Protein AF-A0A2D5ATK2-F1 (afdb_monomer_lite)

Foldseek 3Di:
DVQLVVQLVVLLVLLVVLVVLLPACCVVVVHDRDPSNVVSVVVNCVLCVQLVVQCVVCVVPDPDPVVSVVSSSVSSSVRSVVCCVVDDDPPPPDDDD

Sequence (97 aa):
MRRWLLFTSVHFVVLMVLLLISFDLSAVDGLEPSLASRVARPFASVLGQPGFLLWNKVASASNSDAVEWVVVIANSFLWGAVLRRLIPGRARASAHR

Radius of gyration: 17.59 Å; chains: 1; bounding box: 54×35×43 Å

Structure (mmCIF, N/CA/C/O backbone):
data_AF-A0A2D5ATK2-F1
#
_entry.id   AF-A0A2D5ATK2-F1
#
loop_
_atom_site.group_PDB
_atom_site.id
_atom_site.type_symbol
_atom_site.label_atom_id
_atom_site.label_alt_id
_atom_site.label_comp_id
_atom_site.label_asym_id
_atom_site.label_entity_id
_atom_site.label_seq_id
_atom_site.pdbx_PDB_ins_code
_atom_site.Cartn_x
_atom_site.Cartn_y
_atom_site.Cartn_z
_atom_site.occupancy
_atom_site.B_iso_or_equiv
_atom_site.auth_seq_id
_atom_site.auth_comp_id
_atom_site.auth_asym_id
_atom_site.auth_atom_id
_atom_site.pdbx_PDB_model_num
ATOM 1 N N . MET A 1 1 ? -11.643 -1.526 19.055 1.00 71.12 1 MET A N 1
ATOM 2 C CA . MET A 1 1 ? -10.187 -1.398 18.819 1.00 71.12 1 MET A CA 1
ATOM 3 C C . MET A 1 1 ? -9.611 -2.557 17.996 1.00 71.12 1 MET A C 1
ATOM 5 O O . MET A 1 1 ? -9.141 -2.299 16.900 1.00 71.12 1 MET A O 1
ATOM 9 N N . ARG A 1 2 ? -9.706 -3.824 18.447 1.00 85.38 2 ARG A N 1
ATOM 10 C CA . ARG A 1 2 ? -9.051 -4.991 17.801 1.00 85.38 2 ARG A CA 1
ATOM 11 C C . ARG A 1 2 ? -9.252 -5.130 16.280 1.00 85.38 2 ARG A C 1
ATOM 13 O O . ARG A 1 2 ? -8.287 -5.362 15.570 1.00 85.38 2 ARG A O 1
ATOM 20 N N . ARG A 1 3 ? -10.476 -4.951 15.764 1.00 85.56 3 ARG A N 1
ATOM 21 C CA . ARG A 1 3 ? -10.771 -5.105 14.319 1.00 85.56 3 ARG A CA 1
ATOM 22 C C . ARG A 1 3 ? -10.125 -4.028 13.442 1.00 85.56 3 ARG A C 1
ATOM 24 O O . ARG A 1 3 ? -9.782 -4.312 12.308 1.00 85.56 3 ARG A O 1
ATOM 31 N N . TRP A 1 4 ? -9.944 -2.817 13.971 1.00 89.94 4 TRP A N 1
ATOM 32 C CA . TRP A 1 4 ? -9.265 -1.739 13.248 1.00 89.94 4 TRP A CA 1
ATOM 33 C C . TRP A 1 4 ? -7.792 -2.075 13.036 1.00 89.94 4 TRP A C 1
ATOM 35 O O . TRP A 1 4 ? -7.333 -2.051 11.905 1.00 89.94 4 TRP A O 1
ATOM 45 N N . LEU A 1 5 ? -7.103 -2.483 14.109 1.00 91.56 5 LEU A N 1
ATOM 46 C CA . LEU A 1 5 ? -5.708 -2.920 14.042 1.00 91.56 5 LEU A CA 1
ATOM 47 C C . LEU A 1 5 ? -5.541 -4.116 13.102 1.00 91.56 5 LEU A C 1
ATOM 49 O O . LEU A 1 5 ? -4.632 -4.106 12.286 1.00 91.56 5 LEU A O 1
ATOM 53 N N . LEU A 1 6 ? -6.458 -5.090 13.148 1.00 93.25 6 LEU A N 1
ATOM 54 C CA . LEU A 1 6 ? -6.454 -6.214 12.209 1.00 93.25 6 LEU A CA 1
ATOM 55 C C . LEU A 1 6 ? -6.525 -5.736 10.751 1.00 93.25 6 LEU A C 1
ATOM 57 O O . LEU A 1 6 ? -5.700 -6.143 9.943 1.00 93.25 6 LEU A O 1
ATOM 61 N N . PHE A 1 7 ? -7.485 -4.870 10.410 1.00 93.50 7 PHE A N 1
ATOM 62 C CA . PHE A 1 7 ? -7.620 -4.360 9.043 1.00 93.50 7 PHE A CA 1
ATOM 63 C C . PHE A 1 7 ? -6.419 -3.516 8.613 1.00 93.50 7 PHE A C 1
ATOM 65 O O . PHE A 1 7 ? -5.975 -3.655 7.479 1.00 93.50 7 PHE A O 1
ATOM 72 N N . THR A 1 8 ? -5.858 -2.705 9.514 1.00 94.06 8 THR A N 1
ATOM 73 C CA . THR A 1 8 ? -4.612 -1.966 9.274 1.00 94.06 8 THR A CA 1
ATOM 74 C C . THR A 1 8 ? -3.458 -2.917 8.954 1.00 94.06 8 THR A C 1
ATOM 76 O O . THR A 1 8 ? -2.776 -2.728 7.952 1.00 94.06 8 THR A O 1
ATOM 79 N N . SER A 1 9 ? -3.250 -3.958 9.767 1.00 94.38 9 SER A N 1
ATOM 80 C CA . SER A 1 9 ? -2.166 -4.926 9.570 1.00 94.38 9 SER A CA 1
ATOM 81 C C . SER A 1 9 ? -2.343 -5.741 8.291 1.00 94.38 9 SER A C 1
ATOM 83 O O . SER A 1 9 ? -1.388 -5.908 7.540 1.00 94.38 9 SER A O 1
ATOM 85 N N . VAL A 1 10 ? -3.563 -6.213 8.011 1.00 95.81 10 VAL A N 1
ATOM 86 C CA . VAL A 1 10 ? -3.869 -6.949 6.775 1.00 95.81 10 VAL A CA 1
ATOM 87 C C . VAL A 1 10 ? -3.619 -6.066 5.560 1.00 95.81 10 VAL A C 1
ATOM 89 O O . VAL A 1 10 ? -2.941 -6.494 4.632 1.00 95.81 10 VAL A O 1
ATOM 92 N N . HIS A 1 11 ? -4.112 -4.827 5.579 1.00 96.81 11 HIS A N 1
ATOM 93 C CA . HIS A 1 11 ? -3.868 -3.882 4.498 1.00 96.81 11 HIS A CA 1
ATOM 94 C C . HIS A 1 11 ? -2.369 -3.642 4.283 1.00 96.81 11 HIS A C 1
ATOM 96 O O . HIS A 1 11 ? -1.907 -3.711 3.150 1.00 96.81 11 HIS A O 1
ATOM 102 N N . PHE A 1 12 ? -1.610 -3.391 5.356 1.00 95.81 12 PHE A N 1
ATOM 103 C CA . PHE A 1 12 ? -0.167 -3.165 5.274 1.00 95.81 12 PHE A CA 1
ATOM 104 C C . PHE A 1 12 ? 0.550 -4.339 4.595 1.00 95.81 12 PHE A C 1
ATOM 106 O O . PHE A 1 12 ? 1.286 -4.132 3.635 1.00 95.81 12 PHE A O 1
ATOM 113 N N . VAL A 1 13 ? 0.285 -5.574 5.037 1.00 97.00 13 VAL A N 1
ATOM 114 C CA . VAL A 1 13 ? 0.898 -6.779 4.455 1.00 97.00 13 VAL A CA 1
ATOM 115 C C . VAL A 1 13 ? 0.516 -6.939 2.984 1.00 97.00 13 VAL A C 1
ATOM 117 O O . VAL A 1 13 ? 1.389 -7.165 2.150 1.00 97.00 13 VAL A O 1
ATOM 120 N N . VAL A 1 14 ? -0.768 -6.783 2.649 1.00 96.56 14 VAL A N 1
ATOM 121 C CA . VAL A 1 14 ? -1.250 -6.892 1.264 1.00 96.56 14 VAL A CA 1
ATOM 122 C C . VAL A 1 14 ? -0.599 -5.835 0.373 1.00 96.56 14 VAL A C 1
ATOM 124 O O . VAL A 1 14 ? -0.128 -6.169 -0.710 1.00 96.56 14 VAL A O 1
ATOM 127 N N . LEU A 1 15 ? -0.512 -4.585 0.833 1.00 95.31 15 LEU A N 1
ATOM 128 C CA . LEU A 1 15 ? 0.142 -3.512 0.091 1.00 95.31 15 LEU A CA 1
ATOM 129 C C . LEU A 1 15 ? 1.627 -3.817 -0.141 1.00 95.31 15 LEU A C 1
ATOM 131 O O . LEU A 1 15 ? 2.090 -3.674 -1.266 1.00 95.31 15 LEU A O 1
ATOM 135 N N . MET A 1 16 ? 2.362 -4.275 0.878 1.00 94.94 16 MET A N 1
ATOM 136 C CA . MET A 1 16 ? 3.784 -4.619 0.730 1.00 94.94 16 MET A CA 1
ATOM 137 C C . MET A 1 16 ? 3.995 -5.755 -0.270 1.00 94.94 16 MET A C 1
ATOM 139 O O . MET A 1 16 ? 4.832 -5.639 -1.160 1.00 94.94 16 MET A O 1
ATOM 143 N N . VAL A 1 17 ? 3.203 -6.827 -0.178 1.00 95.38 17 VAL A N 1
ATOM 144 C CA . VAL A 1 17 ? 3.276 -7.950 -1.125 1.00 95.38 17 VAL A CA 1
ATOM 145 C C . VAL A 1 17 ? 2.980 -7.480 -2.549 1.00 95.38 17 VAL A C 1
ATOM 147 O O . VAL A 1 17 ? 3.710 -7.827 -3.474 1.00 95.38 17 VAL A O 1
ATOM 150 N N . LEU A 1 18 ? 1.947 -6.656 -2.735 1.00 95.19 18 LEU A N 1
ATOM 151 C CA . LEU A 1 18 ? 1.605 -6.121 -4.050 1.00 95.19 18 LEU A CA 1
ATOM 152 C C . LEU A 1 18 ? 2.690 -5.198 -4.602 1.00 95.19 18 LEU A C 1
ATOM 154 O O . LEU A 1 18 ? 2.966 -5.270 -5.796 1.00 95.19 18 LEU A O 1
ATOM 158 N N . LEU A 1 19 ? 3.318 -4.363 -3.771 1.00 91.81 19 LEU A N 1
ATOM 159 C CA . LEU A 1 19 ? 4.441 -3.525 -4.193 1.00 91.81 19 LEU A CA 1
ATOM 160 C C . LEU A 1 19 ? 5.625 -4.389 -4.632 1.00 91.81 19 LEU A C 1
ATOM 162 O O . LEU A 1 19 ? 6.120 -4.198 -5.738 1.00 91.81 19 LEU A O 1
ATOM 166 N N . LEU A 1 20 ? 6.011 -5.389 -3.835 1.00 92.38 20 LEU A N 1
ATOM 167 C CA . LEU A 1 20 ? 7.103 -6.309 -4.170 1.00 92.38 20 LEU A CA 1
ATOM 168 C C . LEU A 1 20 ? 6.850 -7.065 -5.481 1.00 92.38 20 LEU A C 1
ATOM 170 O O . LEU A 1 20 ? 7.739 -7.137 -6.318 1.00 92.38 20 LEU A O 1
ATOM 174 N N . ILE A 1 21 ? 5.636 -7.579 -5.695 1.00 92.12 21 ILE A N 1
ATOM 175 C CA . ILE A 1 21 ? 5.269 -8.262 -6.950 1.00 92.12 21 ILE A CA 1
ATOM 176 C C . ILE A 1 21 ? 5.197 -7.273 -8.126 1.00 92.12 21 ILE A C 1
ATOM 178 O O . ILE A 1 21 ? 5.482 -7.626 -9.270 1.00 92.12 21 ILE A O 1
ATOM 182 N N . SER A 1 22 ? 4.808 -6.022 -7.867 1.00 89.12 22 SER A N 1
ATOM 183 C CA . SER A 1 22 ? 4.760 -4.980 -8.899 1.00 89.12 22 SER A CA 1
ATOM 184 C C . SER A 1 22 ? 6.158 -4.589 -9.388 1.00 89.12 22 SER A C 1
ATOM 186 O O . SER A 1 22 ? 6.293 -4.225 -10.562 1.00 89.12 22 SER A O 1
ATOM 188 N N . PHE A 1 23 ? 7.181 -4.708 -8.531 1.00 86.31 23 PHE A N 1
ATOM 189 C CA . PHE A 1 23 ? 8.596 -4.581 -8.887 1.00 86.31 23 PHE A CA 1
ATOM 190 C C . PHE A 1 23 ? 9.077 -5.815 -9.656 1.00 86.31 23 PHE A C 1
ATOM 192 O O . PHE A 1 23 ? 9.745 -6.703 -9.136 1.00 86.31 23 PHE A O 1
ATOM 199 N N . ASP A 1 24 ? 8.723 -5.850 -10.935 1.00 84.69 24 ASP A N 1
ATOM 200 C CA . ASP A 1 24 ? 9.173 -6.876 -11.864 1.00 84.69 24 ASP A CA 1
ATOM 201 C C . ASP A 1 24 ? 10.405 -6.392 -12.628 1.00 84.69 24 ASP A C 1
ATOM 203 O O . ASP A 1 24 ? 10.312 -5.504 -13.482 1.00 84.69 24 ASP A O 1
ATOM 207 N N . LEU A 1 25 ? 11.558 -6.982 -12.307 1.00 83.81 25 LEU A N 1
ATOM 208 C CA . LEU A 1 25 ? 12.832 -6.669 -12.954 1.00 83.81 25 LEU A CA 1
ATOM 209 C C . LEU A 1 25 ? 12.877 -7.123 -14.417 1.00 83.81 25 LEU A C 1
ATOM 211 O O . LEU A 1 25 ? 13.680 -6.591 -15.173 1.00 83.81 25 LEU A O 1
ATOM 215 N N . SER A 1 26 ? 11.966 -7.998 -14.857 1.00 81.25 26 SER A N 1
ATOM 216 C CA . SER A 1 26 ? 11.876 -8.411 -16.265 1.00 81.25 26 SER A CA 1
ATOM 217 C C . SER A 1 26 ? 11.683 -7.207 -17.197 1.00 81.25 26 SER A C 1
ATOM 219 O O . SER A 1 26 ? 12.183 -7.197 -18.317 1.00 81.25 26 SER A O 1
ATOM 221 N N . ALA A 1 27 ? 11.020 -6.148 -16.714 1.00 71.69 27 ALA A N 1
ATOM 222 C CA . ALA A 1 27 ? 10.848 -4.907 -17.466 1.00 71.69 27 ALA A CA 1
ATOM 223 C C . ALA A 1 27 ? 12.164 -4.132 -17.681 1.00 71.69 27 ALA A C 1
ATOM 225 O O . ALA A 1 27 ? 12.268 -3.375 -18.644 1.00 71.69 27 ALA A O 1
ATOM 226 N N . VAL A 1 28 ? 13.157 -4.305 -16.801 1.00 80.00 28 VAL A N 1
ATOM 227 C CA . VAL A 1 28 ? 14.495 -3.699 -16.932 1.00 80.00 28 VAL A CA 1
ATOM 228 C C . VAL A 1 28 ? 15.278 -4.378 -18.054 1.00 80.00 28 VAL A C 1
ATOM 230 O O . VAL A 1 28 ? 15.952 -3.703 -18.826 1.00 80.00 28 VAL A O 1
ATOM 233 N N . ASP A 1 29 ? 15.099 -5.689 -18.204 1.00 84.94 29 ASP A N 1
ATOM 234 C CA . ASP A 1 29 ? 15.731 -6.494 -19.254 1.00 84.94 29 ASP A CA 1
ATOM 235 C C . ASP A 1 29 ? 14.997 -6.406 -20.608 1.00 84.94 29 ASP A C 1
ATOM 237 O O . ASP A 1 29 ? 15.302 -7.145 -21.544 1.00 84.94 29 ASP A O 1
ATOM 241 N N . GLY A 1 30 ? 14.005 -5.514 -20.731 1.00 81.06 30 GLY A N 1
ATOM 242 C CA . GLY A 1 30 ? 13.196 -5.351 -21.943 1.00 81.06 30 GLY A CA 1
ATOM 243 C C . GLY A 1 30 ? 12.232 -6.511 -22.215 1.00 81.06 30 GLY A C 1
ATOM 244 O O . GLY A 1 30 ? 11.662 -6.592 -23.304 1.00 81.06 30 GLY A O 1
ATOM 245 N N . LEU A 1 31 ? 12.036 -7.404 -21.243 1.00 86.75 31 LEU A N 1
ATOM 246 C CA . LEU A 1 31 ? 11.079 -8.499 -21.324 1.00 86.75 31 LEU A CA 1
ATOM 247 C C . LEU A 1 31 ? 9.680 -8.020 -20.931 1.00 86.75 31 LEU A C 1
ATOM 249 O O . LEU A 1 31 ? 9.488 -7.055 -20.185 1.00 86.75 31 LEU A O 1
ATOM 253 N N . GLU A 1 32 ? 8.669 -8.727 -21.432 1.00 86.88 32 GLU A N 1
ATOM 254 C CA . GLU A 1 32 ? 7.294 -8.468 -21.031 1.00 86.88 32 GLU A CA 1
ATOM 255 C C . GLU A 1 32 ? 7.106 -8.705 -19.519 1.00 86.88 32 GLU A C 1
ATOM 257 O O . GLU A 1 32 ? 7.521 -9.747 -19.009 1.00 86.88 32 GLU A O 1
ATOM 262 N N . PRO A 1 33 ? 6.422 -7.796 -18.792 1.00 85.75 33 PRO A N 1
ATOM 263 C CA . PRO A 1 33 ? 6.131 -8.001 -17.379 1.00 85.75 33 PRO A CA 1
ATOM 264 C C . PRO A 1 33 ? 5.290 -9.258 -17.170 1.00 85.75 33 PRO A C 1
ATOM 266 O O . PRO A 1 33 ? 4.326 -9.495 -17.912 1.00 85.75 33 PRO A O 1
ATOM 269 N N . SER A 1 34 ? 5.601 -10.004 -16.116 1.00 90.12 34 SER A N 1
ATOM 270 C CA . SER A 1 34 ? 4.848 -11.179 -15.690 1.00 90.12 34 SER A CA 1
ATOM 271 C C . SER A 1 34 ? 3.370 -10.853 -15.452 1.00 90.12 34 SER A C 1
ATOM 273 O O . SER A 1 34 ? 3.001 -9.744 -15.045 1.00 90.12 34 SER A O 1
ATOM 275 N N . LEU A 1 35 ? 2.495 -11.846 -15.650 1.00 90.81 35 LEU A N 1
ATOM 276 C CA . LEU A 1 35 ? 1.061 -11.707 -15.359 1.00 90.81 35 LEU A CA 1
ATOM 277 C C . LEU A 1 35 ? 0.812 -11.252 -13.914 1.00 90.81 35 LEU A C 1
ATOM 279 O O . LEU A 1 35 ? -0.058 -10.416 -13.676 1.00 90.81 35 LEU A O 1
ATOM 283 N N . ALA A 1 36 ? 1.608 -11.749 -12.963 1.00 90.38 36 ALA A N 1
ATOM 284 C CA . ALA A 1 36 ? 1.520 -11.362 -11.560 1.00 90.38 36 ALA A CA 1
ATOM 285 C C . ALA A 1 36 ? 1.780 -9.860 -11.363 1.00 90.38 36 ALA A C 1
ATOM 287 O O . ALA A 1 36 ? 0.980 -9.190 -10.713 1.00 90.38 36 ALA A O 1
ATOM 288 N N . SER A 1 37 ? 2.831 -9.309 -11.980 1.00 91.56 37 SER A N 1
ATOM 289 C CA . SER A 1 37 ? 3.124 -7.871 -11.923 1.00 91.56 37 SER A CA 1
ATOM 290 C C . SER A 1 37 ? 2.032 -7.032 -12.585 1.00 91.56 37 SER A C 1
ATOM 292 O O . SER A 1 37 ? 1.565 -6.047 -12.008 1.00 91.56 37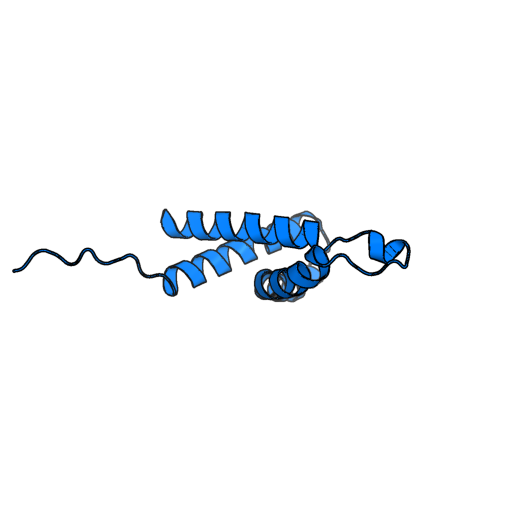 SER A O 1
ATOM 294 N N . ARG A 1 38 ? 1.556 -7.448 -13.770 1.00 91.12 38 ARG A N 1
ATOM 295 C CA . ARG A 1 38 ? 0.477 -6.753 -14.497 1.00 91.12 38 ARG A CA 1
ATOM 296 C C . ARG A 1 38 ? -0.794 -6.636 -13.658 1.00 91.12 38 ARG A C 1
ATOM 298 O O . ARG A 1 38 ? -1.440 -5.592 -13.683 1.00 91.12 38 ARG A O 1
ATOM 305 N N . VAL A 1 39 ? -1.131 -7.683 -12.905 1.00 93.88 39 VAL A N 1
ATOM 306 C CA . VAL A 1 39 ? -2.287 -7.691 -12.002 1.00 93.88 39 VAL A CA 1
ATOM 307 C C . VAL A 1 39 ? -1.996 -6.928 -10.710 1.00 93.88 39 VAL A C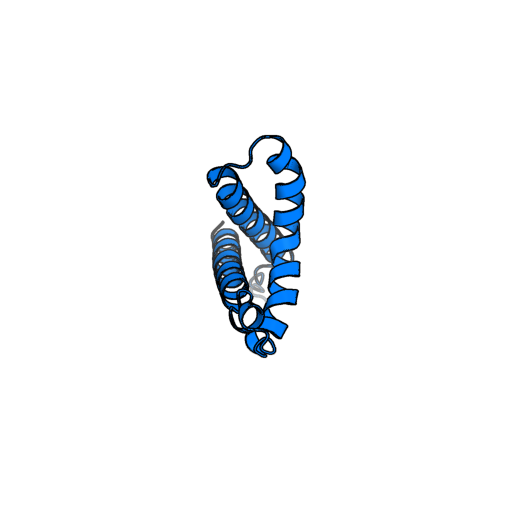 1
ATOM 309 O O . VAL A 1 39 ? -2.862 -6.200 -10.240 1.00 93.88 39 VAL A O 1
ATOM 312 N N . ALA A 1 40 ? -0.797 -7.037 -10.135 1.00 93.56 40 ALA A N 1
ATOM 313 C CA . ALA A 1 40 ? -0.468 -6.402 -8.860 1.00 93.56 40 ALA A CA 1
ATOM 314 C C . ALA A 1 40 ? -0.452 -4.866 -8.935 1.00 93.56 40 ALA A C 1
ATOM 316 O O . ALA A 1 40 ? -0.943 -4.208 -8.017 1.00 93.56 40 ALA A O 1
ATOM 317 N N . ARG A 1 41 ? 0.038 -4.296 -10.044 1.00 91.94 41 ARG A N 1
ATOM 318 C CA . ARG A 1 41 ? 0.162 -2.841 -10.252 1.00 91.94 41 ARG A CA 1
ATOM 319 C C . ARG A 1 41 ? -1.134 -2.052 -10.014 1.00 91.94 41 ARG A C 1
ATOM 321 O O . ARG A 1 41 ? -1.098 -1.116 -9.212 1.00 91.94 41 ARG A O 1
ATOM 328 N N . PRO A 1 42 ? -2.279 -2.376 -10.650 1.00 94.56 42 PRO A N 1
ATOM 329 C CA . PRO A 1 42 ? -3.517 -1.637 -10.412 1.00 94.56 42 PRO A CA 1
ATOM 330 C C . PRO A 1 42 ? -3.995 -1.753 -8.959 1.00 94.56 42 PRO A C 1
ATOM 332 O O . PRO A 1 42 ? -4.438 -0.758 -8.389 1.00 94.56 42 PRO A O 1
ATOM 335 N N . PHE A 1 43 ? -3.850 -2.918 -8.317 1.00 94.94 43 PHE A N 1
ATOM 336 C CA . PHE A 1 43 ? -4.221 -3.070 -6.906 1.00 94.94 43 PHE A CA 1
ATOM 337 C C . PHE A 1 43 ? -3.310 -2.264 -5.978 1.00 94.94 43 PHE A C 1
ATOM 339 O O . PHE A 1 43 ? -3.811 -1.576 -5.089 1.00 94.94 43 PHE A O 1
ATOM 346 N N . ALA A 1 44 ? -1.993 -2.300 -6.199 1.00 94.00 44 ALA A N 1
ATOM 347 C CA . ALA A 1 44 ? -1.035 -1.494 -5.447 1.00 94.00 44 ALA A CA 1
ATOM 348 C C . ALA A 1 44 ? -1.332 0.005 -5.597 1.00 94.00 44 ALA A C 1
ATOM 350 O O . ALA A 1 44 ? -1.291 0.738 -4.613 1.00 94.00 44 ALA A O 1
ATOM 351 N N . SER A 1 45 ? -1.700 0.448 -6.804 1.00 93.44 45 SER A N 1
ATOM 352 C CA . SER A 1 45 ? -2.079 1.837 -7.074 1.00 93.44 45 SER A CA 1
ATOM 353 C C . SER A 1 45 ? -3.316 2.262 -6.278 1.00 93.44 45 SER A C 1
ATOM 355 O O . SER A 1 45 ? -3.273 3.277 -5.584 1.00 93.44 45 SER A O 1
ATOM 357 N N . VAL A 1 46 ? -4.388 1.463 -6.298 1.00 95.19 46 VAL A N 1
ATOM 358 C CA . VAL A 1 46 ? -5.628 1.766 -5.561 1.00 95.19 46 VAL A CA 1
ATOM 359 C C . VAL A 1 46 ? -5.393 1.767 -4.050 1.00 95.19 46 VAL A C 1
ATOM 361 O O . VAL A 1 46 ? -5.790 2.699 -3.351 1.00 95.19 46 VAL A O 1
ATOM 364 N N . LEU A 1 47 ? -4.718 0.741 -3.530 1.00 94.44 47 LEU A N 1
ATOM 365 C CA . LEU A 1 47 ? -4.449 0.619 -2.096 1.00 94.44 47 LEU A CA 1
ATOM 366 C C . LEU A 1 47 ? -3.428 1.659 -1.607 1.00 94.44 47 LEU A C 1
ATOM 368 O O . LEU A 1 47 ? -3.498 2.113 -0.465 1.00 94.44 47 LEU A O 1
ATOM 372 N N . GLY A 1 48 ? -2.506 2.085 -2.469 1.00 93.88 48 GLY A N 1
ATOM 373 C CA . GLY A 1 48 ? -1.513 3.120 -2.190 1.00 93.88 48 GLY A CA 1
ATOM 374 C C . GLY A 1 48 ? -2.023 4.555 -2.340 1.00 93.88 48 GLY A C 1
ATOM 375 O O . GLY A 1 48 ? -1.373 5.474 -1.844 1.00 93.88 48 GLY A O 1
ATOM 376 N N . GLN A 1 49 ? -3.173 4.777 -2.986 1.00 93.25 49 GLN A N 1
ATOM 377 C CA . GLN A 1 49 ? -3.628 6.115 -3.380 1.00 93.25 49 GLN A CA 1
ATOM 378 C C . GLN A 1 49 ? -3.749 7.118 -2.215 1.00 93.25 49 GLN A C 1
ATOM 380 O O . GLN A 1 49 ? -3.248 8.238 -2.360 1.00 93.25 49 GLN A O 1
ATOM 385 N N . PRO A 1 50 ? -4.341 6.785 -1.047 1.00 91.50 50 PRO A N 1
ATOM 386 C CA . PRO A 1 50 ? -4.371 7.725 0.076 1.00 91.50 50 PRO A CA 1
ATOM 387 C C . PRO A 1 50 ? -2.963 8.068 0.582 1.00 91.50 50 PRO A C 1
ATOM 389 O O . PRO A 1 50 ? -2.692 9.220 0.919 1.00 91.50 50 PRO A O 1
ATOM 392 N N . GLY A 1 51 ? -2.053 7.092 0.575 1.00 91.69 51 GLY A N 1
ATOM 393 C CA . GLY A 1 51 ? -0.635 7.273 0.872 1.00 91.69 51 GLY A CA 1
ATOM 394 C C . GLY A 1 51 ? 0.045 8.226 -0.103 1.00 91.69 51 GLY A C 1
ATOM 395 O O . GLY A 1 51 ? 0.713 9.151 0.334 1.00 91.69 51 GLY A O 1
ATOM 396 N N . PHE A 1 52 ? -0.195 8.089 -1.406 1.00 89.19 52 PHE A N 1
ATOM 397 C CA . PHE A 1 52 ? 0.344 9.007 -2.415 1.00 89.19 52 PHE A CA 1
ATOM 398 C C . PHE A 1 52 ? -0.142 10.453 -2.214 1.00 89.19 52 PHE A C 1
ATOM 400 O O . PHE A 1 52 ? 0.632 11.403 -2.315 1.00 89.19 52 PHE A O 1
ATOM 407 N N . LEU A 1 53 ? -1.417 10.638 -1.857 1.00 90.62 53 LEU A N 1
ATOM 408 C CA . LEU A 1 53 ? -1.959 11.962 -1.533 1.00 90.62 53 LEU A CA 1
ATOM 409 C C . LEU A 1 53 ? -1.331 12.561 -0.267 1.00 90.62 53 LEU A C 1
ATOM 411 O O . LEU A 1 53 ? -1.120 13.772 -0.208 1.00 90.62 53 LEU A O 1
ATOM 415 N N . LEU A 1 54 ? -1.042 11.734 0.743 1.00 89.81 54 LEU A N 1
ATOM 416 C CA . LEU A 1 54 ? -0.307 12.155 1.938 1.00 89.81 54 LEU A CA 1
ATOM 417 C C . LEU A 1 54 ? 1.147 12.493 1.602 1.00 89.81 54 LEU A C 1
ATOM 419 O O . LEU A 1 54 ? 1.631 13.539 2.023 1.00 89.81 54 LEU A O 1
ATOM 423 N N . TRP A 1 55 ? 1.811 11.656 0.804 1.00 88.75 55 TRP A N 1
ATOM 424 C CA . TRP A 1 55 ? 3.175 11.878 0.339 1.00 88.75 55 TRP A CA 1
ATOM 425 C C . TRP A 1 55 ? 3.303 13.233 -0.344 1.00 88.75 55 TRP A C 1
ATOM 427 O O . TRP A 1 55 ? 4.099 14.050 0.092 1.00 88.75 55 TRP A O 1
ATOM 437 N N . ASN A 1 56 ? 2.442 13.547 -1.316 1.00 87.44 56 ASN A N 1
ATOM 438 C CA . ASN A 1 56 ? 2.491 14.830 -2.026 1.00 87.44 56 ASN A CA 1
ATOM 439 C C . ASN A 1 56 ? 2.333 16.055 -1.108 1.00 87.44 56 ASN A C 1
ATOM 441 O O . ASN A 1 56 ? 2.778 17.142 -1.462 1.00 87.44 56 ASN A O 1
ATOM 445 N N . LYS A 1 57 ? 1.710 15.898 0.066 1.00 85.88 57 LYS A N 1
ATOM 446 C CA . LYS A 1 57 ? 1.575 16.974 1.059 1.00 85.88 57 LYS A CA 1
ATOM 447 C C . LYS A 1 57 ? 2.788 17.117 1.974 1.00 85.88 57 LYS A C 1
ATOM 449 O O . LYS A 1 57 ? 3.004 18.202 2.500 1.00 85.88 57 LYS A O 1
ATOM 454 N N . VAL A 1 58 ? 3.522 16.034 2.220 1.00 83.88 58 VAL A N 1
ATOM 455 C CA . VAL A 1 58 ? 4.597 15.990 3.227 1.00 83.88 58 VAL A CA 1
ATOM 456 C C . VAL A 1 58 ? 5.986 15.949 2.581 1.00 83.88 58 VAL A C 1
ATOM 458 O O . VAL A 1 58 ? 6.940 16.456 3.163 1.00 83.88 58 VAL A O 1
ATOM 461 N N . ALA A 1 59 ? 6.105 15.450 1.351 1.00 74.00 59 ALA A N 1
ATOM 462 C CA . ALA A 1 59 ? 7.353 15.385 0.591 1.00 74.00 59 ALA A CA 1
ATOM 463 C C . ALA A 1 59 ? 7.958 16.773 0.320 1.00 74.00 59 ALA A C 1
ATOM 465 O O . ALA A 1 59 ? 9.172 16.906 0.213 1.00 74.00 59 ALA A O 1
ATOM 466 N N . SER A 1 60 ? 7.142 17.836 0.297 1.00 68.50 60 SER A N 1
ATOM 467 C CA . SER A 1 60 ? 7.646 19.215 0.218 1.00 68.50 60 SER A CA 1
ATOM 468 C C . SER A 1 60 ? 8.444 19.643 1.456 1.00 68.50 60 SER A C 1
ATOM 470 O O . SER A 1 60 ? 9.163 20.635 1.394 1.00 68.50 60 SER A O 1
ATOM 472 N N . ALA A 1 61 ? 8.301 18.937 2.583 1.00 66.00 61 ALA A N 1
ATOM 473 C CA . ALA A 1 61 ? 8.971 19.258 3.839 1.00 66.00 61 ALA A CA 1
ATOM 474 C C . ALA A 1 61 ? 10.271 18.462 4.055 1.00 66.00 61 ALA A C 1
ATOM 476 O O . ALA A 1 61 ? 11.125 18.917 4.812 1.00 66.00 61 ALA A O 1
ATOM 477 N N . SER A 1 62 ? 10.423 17.280 3.441 1.00 64.25 62 SER A N 1
ATOM 478 C CA . SER A 1 62 ? 11.583 16.393 3.626 1.00 64.25 62 SER A CA 1
ATOM 479 C C . SER A 1 62 ? 11.464 15.132 2.754 1.00 64.25 62 SER A C 1
ATOM 481 O O . SER A 1 62 ? 10.449 14.442 2.818 1.00 64.25 62 SER A O 1
ATOM 483 N N . ASN A 1 63 ? 12.523 14.787 2.010 1.00 69.00 63 ASN A N 1
ATOM 484 C CA . ASN A 1 63 ? 12.677 13.500 1.303 1.00 69.00 63 ASN A CA 1
ATOM 485 C C . ASN A 1 63 ? 13.415 12.465 2.174 1.00 69.00 63 ASN A C 1
ATOM 487 O O . ASN A 1 63 ? 14.340 11.800 1.721 1.00 69.00 63 ASN A O 1
ATOM 491 N N . SER A 1 64 ? 13.079 12.387 3.460 1.00 82.75 64 SER A N 1
ATOM 492 C CA . SER A 1 64 ? 13.673 11.399 4.363 1.00 82.75 64 SER A CA 1
ATOM 493 C C . SER A 1 64 ? 12.948 10.058 4.263 1.00 82.75 64 SER A C 1
ATOM 495 O O . SER A 1 64 ? 11.718 10.026 4.313 1.00 82.75 64 SER A O 1
ATOM 497 N N . ASP A 1 65 ? 1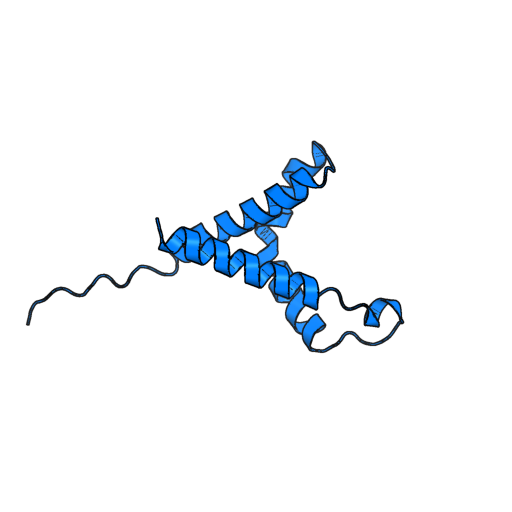3.701 8.955 4.272 1.00 84.94 65 ASP A N 1
ATOM 498 C CA . ASP A 1 65 ? 13.186 7.580 4.386 1.00 84.94 65 ASP A CA 1
ATOM 499 C C . ASP A 1 65 ? 12.174 7.425 5.534 1.00 84.94 65 ASP A C 1
ATOM 501 O O . ASP A 1 65 ? 11.183 6.704 5.430 1.00 84.94 65 ASP A O 1
ATOM 505 N N . ALA A 1 66 ? 12.372 8.145 6.645 1.00 86.31 66 ALA A N 1
ATOM 506 C CA . ALA A 1 66 ? 11.449 8.112 7.775 1.00 86.31 66 ALA A CA 1
ATOM 507 C C . ALA A 1 66 ? 10.048 8.633 7.402 1.00 86.31 66 ALA A C 1
ATOM 509 O O . ALA A 1 66 ? 9.045 8.086 7.862 1.00 86.31 66 ALA A O 1
ATOM 510 N N . VAL A 1 67 ? 9.962 9.664 6.554 1.00 87.31 67 VAL A N 1
ATOM 511 C CA . VAL A 1 67 ? 8.686 10.213 6.069 1.00 87.31 67 VAL A CA 1
ATOM 512 C C . VAL A 1 67 ? 7.974 9.192 5.189 1.00 87.31 67 VAL A C 1
ATOM 514 O O . VAL A 1 67 ? 6.757 9.045 5.293 1.00 87.31 67 VAL A O 1
ATOM 517 N N . GLU A 1 68 ? 8.718 8.443 4.376 1.00 87.88 68 GLU A N 1
ATOM 518 C CA . GLU A 1 68 ? 8.161 7.409 3.501 1.00 87.88 68 GLU A CA 1
ATOM 519 C C . GLU A 1 68 ? 7.479 6.318 4.325 1.00 87.88 68 GLU A C 1
ATOM 521 O O . GLU A 1 68 ? 6.286 6.047 4.150 1.00 87.88 68 GLU A 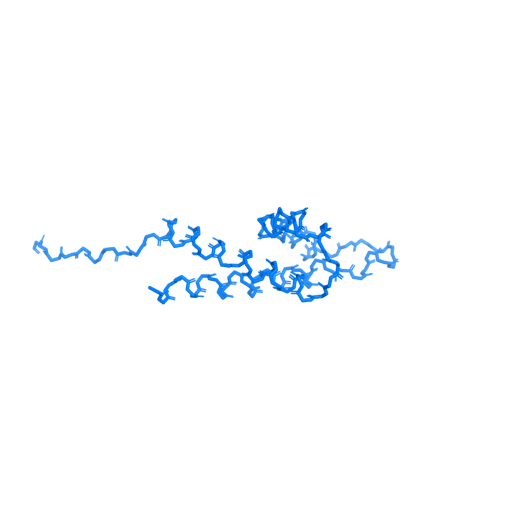O 1
ATOM 526 N N . TRP A 1 69 ? 8.187 5.775 5.317 1.00 89.81 69 TRP A N 1
ATOM 527 C CA . TRP A 1 69 ? 7.630 4.764 6.212 1.00 89.81 69 TRP A CA 1
ATOM 528 C C . TRP A 1 69 ? 6.422 5.279 6.997 1.00 89.81 69 TRP A C 1
ATOM 530 O O . TRP A 1 69 ? 5.422 4.567 7.132 1.00 89.81 69 TRP A O 1
ATOM 540 N N . VAL A 1 70 ? 6.460 6.529 7.468 1.00 91.44 70 VAL A N 1
ATOM 541 C CA . VAL A 1 70 ? 5.318 7.156 8.149 1.00 91.44 70 VAL A CA 1
ATOM 542 C C . VAL A 1 70 ? 4.107 7.255 7.223 1.00 91.44 70 VAL A C 1
ATOM 544 O O . VAL A 1 70 ? 2.993 6.942 7.647 1.00 91.44 70 VAL A O 1
ATOM 547 N N . VAL A 1 71 ? 4.297 7.634 5.958 1.00 92.19 71 VAL A N 1
ATOM 548 C CA . VAL A 1 71 ? 3.210 7.725 4.977 1.00 92.19 71 VAL A CA 1
ATOM 549 C C . VAL A 1 71 ? 2.618 6.351 4.668 1.00 92.19 71 VAL A C 1
ATOM 551 O O . VAL A 1 71 ? 1.393 6.211 4.637 1.00 92.19 71 VAL A O 1
ATOM 554 N N . VAL A 1 72 ? 3.447 5.318 4.509 1.00 92.44 72 VAL A N 1
ATOM 555 C CA . VAL A 1 72 ? 2.984 3.936 4.287 1.00 92.44 72 VAL A CA 1
ATOM 556 C C . VAL A 1 72 ? 2.162 3.425 5.478 1.00 92.44 72 VAL A C 1
ATOM 558 O O . VAL A 1 72 ? 1.091 2.825 5.306 1.00 92.44 72 VAL A O 1
ATOM 561 N N . ILE A 1 73 ? 2.624 3.695 6.702 1.00 92.94 73 ILE A N 1
ATOM 562 C CA . ILE A 1 73 ? 1.913 3.333 7.932 1.00 92.94 73 ILE A CA 1
ATOM 563 C C . ILE A 1 73 ? 0.584 4.096 8.018 1.00 92.94 73 ILE A C 1
ATOM 565 O O . ILE A 1 73 ? -0.468 3.482 8.219 1.00 92.94 73 ILE A O 1
ATOM 569 N N . ALA A 1 74 ? 0.600 5.414 7.808 1.00 93.69 74 ALA A N 1
ATOM 570 C CA . ALA A 1 74 ? -0.594 6.256 7.835 1.00 93.69 74 ALA A CA 1
ATOM 571 C C . ALA A 1 74 ? -1.632 5.819 6.790 1.00 93.69 74 ALA A C 1
ATOM 573 O O . ALA A 1 74 ? -2.816 5.704 7.113 1.00 93.69 74 ALA A O 1
ATOM 574 N N . ASN A 1 75 ? -1.194 5.484 5.572 1.00 95.88 75 ASN A N 1
ATOM 575 C CA . ASN A 1 75 ? -2.044 4.918 4.524 1.00 95.88 75 ASN A CA 1
ATOM 576 C C . ASN A 1 75 ? -2.765 3.649 5.001 1.00 95.88 75 ASN A C 1
ATOM 578 O O . ASN A 1 75 ? -3.975 3.498 4.825 1.00 95.88 75 ASN A O 1
ATOM 582 N N . SER A 1 76 ? -2.042 2.759 5.680 1.00 96.00 76 SER A N 1
ATOM 583 C CA . SER A 1 76 ? -2.622 1.518 6.199 1.00 96.00 76 SER A CA 1
ATOM 584 C C . SER A 1 76 ? -3.631 1.763 7.318 1.00 96.00 76 SER A C 1
ATOM 586 O O . SER A 1 76 ? -4.668 1.100 7.376 1.00 96.00 76 SER A O 1
ATOM 588 N N . PHE A 1 77 ? -3.388 2.754 8.177 1.00 94.75 77 PHE A N 1
ATOM 589 C CA . PHE A 1 77 ? -4.350 3.159 9.203 1.00 94.75 77 PHE A CA 1
ATOM 590 C C . PHE A 1 77 ? -5.629 3.766 8.616 1.00 94.75 77 PHE A C 1
ATOM 592 O O . PHE A 1 77 ? -6.722 3.485 9.129 1.00 94.75 77 PHE A O 1
ATOM 599 N N . LEU A 1 78 ? -5.513 4.555 7.541 1.00 94.44 78 LEU A N 1
ATOM 600 C CA . LEU A 1 78 ? -6.657 5.107 6.814 1.00 94.44 78 LEU A CA 1
ATOM 601 C C . LEU A 1 78 ? -7.530 3.990 6.237 1.00 94.44 78 LEU A C 1
ATOM 603 O O . LEU A 1 78 ? -8.737 3.967 6.489 1.00 94.44 78 LEU A O 1
ATOM 607 N N 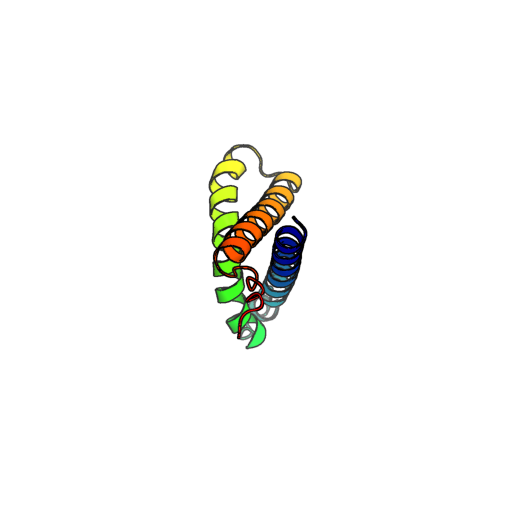. TRP A 1 79 ? -6.932 3.011 5.559 1.00 94.38 79 TRP A N 1
ATOM 608 C CA . TRP A 1 79 ? -7.670 1.856 5.047 1.00 94.38 79 TRP A CA 1
ATOM 609 C C . TRP A 1 79 ? -8.277 0.997 6.150 1.00 94.38 79 TRP A C 1
ATOM 611 O O . TRP A 1 79 ? -9.438 0.601 6.044 1.00 94.38 79 TRP A O 1
ATOM 621 N N . GLY A 1 80 ? -7.563 0.779 7.256 1.00 92.00 80 GLY A N 1
ATOM 622 C CA . GLY A 1 80 ? -8.132 0.117 8.425 1.00 92.00 80 GLY A CA 1
ATOM 623 C C . GLY A 1 80 ? -9.395 0.825 8.930 1.00 92.00 80 GLY A C 1
ATOM 624 O O . GLY A 1 80 ? -10.377 0.172 9.303 1.00 92.00 80 GLY A O 1
ATOM 625 N N . ALA A 1 81 ? -9.403 2.162 8.935 1.00 91.19 81 ALA A N 1
ATOM 626 C CA . ALA A 1 81 ? -10.555 2.958 9.355 1.00 91.19 81 ALA A CA 1
ATOM 627 C C . ALA A 1 81 ? -11.721 2.866 8.356 1.00 91.19 81 ALA A C 1
ATOM 629 O O . ALA A 1 81 ? -12.870 2.709 8.779 1.00 91.19 81 ALA A O 1
ATOM 630 N N . VAL A 1 82 ? -11.433 2.906 7.051 1.00 91.81 82 VAL A N 1
ATOM 631 C CA . VAL A 1 82 ? -12.422 2.713 5.977 1.00 91.81 82 VAL A CA 1
ATOM 632 C C . VAL A 1 82 ? -13.058 1.326 6.075 1.00 91.81 82 VAL A C 1
ATOM 634 O O . VAL A 1 82 ? -14.277 1.216 6.187 1.00 91.81 82 VAL A O 1
ATOM 637 N N . LEU A 1 83 ? -12.254 0.264 6.149 1.00 91.00 83 LEU A N 1
ATOM 638 C CA . LEU A 1 83 ? -12.734 -1.118 6.246 1.00 91.00 83 LEU A CA 1
ATOM 639 C C . LEU A 1 83 ? -13.546 -1.366 7.517 1.00 91.00 83 LEU A C 1
ATOM 641 O O . LEU A 1 83 ? -14.553 -2.069 7.485 1.00 91.00 83 LEU A O 1
ATOM 645 N N . ARG A 1 84 ? -13.176 -0.733 8.636 1.00 91.00 84 ARG A N 1
ATOM 646 C CA . ARG A 1 84 ? -13.984 -0.780 9.860 1.00 91.00 84 ARG A CA 1
ATOM 647 C C . ARG A 1 84 ? -15.392 -0.211 9.653 1.00 91.00 84 ARG A C 1
ATOM 649 O O . ARG A 1 84 ? -16.318 -0.701 10.296 1.00 91.00 84 ARG A 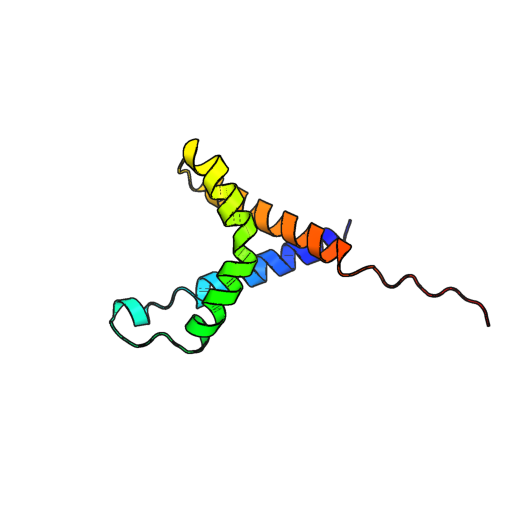O 1
ATOM 656 N N . ARG A 1 85 ? -15.546 0.828 8.827 1.00 88.62 85 ARG A N 1
ATOM 657 C CA . ARG A 1 85 ? -16.852 1.431 8.516 1.00 88.62 85 ARG A CA 1
ATOM 658 C C . ARG A 1 85 ? -17.639 0.591 7.513 1.00 88.62 85 ARG A C 1
ATOM 660 O O . ARG A 1 85 ? -18.835 0.417 7.700 1.00 88.62 85 ARG A O 1
ATOM 667 N N . LEU A 1 86 ? -16.967 0.055 6.494 1.00 89.81 86 LEU A N 1
ATOM 668 C CA . LEU A 1 86 ? -17.596 -0.742 5.437 1.00 89.81 86 LEU A CA 1
ATOM 669 C C . LEU A 1 86 ? -17.986 -2.154 5.889 1.00 89.81 86 LEU A C 1
ATOM 671 O O . LEU A 1 86 ? -18.941 -2.719 5.369 1.00 89.81 86 LEU A O 1
ATOM 675 N N . ILE A 1 87 ? -17.263 -2.725 6.857 1.00 88.44 87 ILE A N 1
ATOM 676 C CA . ILE A 1 87 ? -17.499 -4.075 7.379 1.00 88.44 87 ILE A CA 1
ATOM 677 C C . ILE A 1 87 ? -18.004 -3.964 8.825 1.00 88.44 87 ILE A C 1
ATOM 679 O O . ILE A 1 87 ? -17.238 -4.183 9.784 1.00 88.44 87 ILE A O 1
ATOM 683 N N . PRO A 1 88 ? -19.295 -3.626 9.026 1.00 77.50 88 PRO A N 1
ATOM 684 C CA . PRO A 1 88 ? -19.875 -3.605 10.356 1.00 77.50 88 PRO A CA 1
ATOM 685 C C . PRO A 1 88 ? -19.666 -4.965 11.026 1.00 77.50 88 PRO A C 1
ATOM 687 O O . PRO A 1 88 ? -19.668 -6.031 10.403 1.00 77.50 88 PRO A O 1
ATOM 690 N N . GLY A 1 89 ? -19.384 -4.940 12.328 1.00 70.62 89 GLY A N 1
ATOM 691 C CA . GLY A 1 89 ? -19.428 -6.174 13.107 1.00 70.62 89 GLY A CA 1
ATOM 692 C C . GLY A 1 89 ? -20.824 -6.725 12.979 1.00 70.62 89 GLY A C 1
ATOM 693 O O . GLY A 1 89 ? -21.760 -5.946 13.126 1.00 70.62 89 GLY A O 1
ATOM 694 N N . ARG A 1 90 ? -20.961 -8.024 12.684 1.00 67.94 90 ARG A N 1
ATOM 695 C CA . ARG A 1 90 ? -22.243 -8.703 12.853 1.00 67.94 90 ARG A CA 1
ATOM 696 C C . ARG A 1 90 ? -22.727 -8.327 14.249 1.00 67.94 90 ARG A C 1
ATOM 698 O O . ARG A 1 90 ? -22.150 -8.785 15.238 1.00 67.94 90 ARG A O 1
ATOM 705 N N . ALA A 1 91 ? -23.714 -7.435 14.323 1.00 58.03 91 ALA A N 1
ATOM 706 C CA . ALA A 1 91 ? -24.522 -7.312 15.510 1.00 58.03 91 ALA A CA 1
ATOM 707 C C . ALA A 1 91 ? -25.024 -8.734 15.722 1.00 58.03 91 ALA A C 1
ATOM 709 O O . ALA A 1 91 ? -25.599 -9.328 14.807 1.00 58.03 91 ALA A O 1
ATOM 710 N N . ARG A 1 92 ? -24.667 -9.339 16.858 1.00 59.25 92 ARG A N 1
ATOM 711 C CA . ARG A 1 92 ? -25.322 -10.572 17.272 1.00 59.25 92 ARG A CA 1
ATOM 712 C C . ARG A 1 92 ? -26.801 -10.231 17.212 1.00 59.25 92 ARG A C 1
ATOM 714 O O . ARG A 1 92 ? -27.232 -9.355 17.955 1.00 59.25 92 ARG A O 1
ATOM 721 N N . ALA A 1 93 ? -27.526 -10.834 16.277 1.00 54.56 93 ALA A N 1
ATOM 722 C CA . ALA A 1 93 ? -28.965 -10.875 16.363 1.00 54.56 93 ALA A CA 1
ATOM 723 C C . ALA A 1 93 ? -29.243 -11.617 17.672 1.00 54.56 93 ALA A C 1
ATOM 725 O O . ALA A 1 93 ? -29.145 -12.840 17.743 1.00 54.56 93 ALA A O 1
ATOM 726 N N . SER A 1 94 ? -29.426 -10.844 18.742 1.00 56.97 94 SER A N 1
ATOM 727 C CA . SER A 1 94 ? -30.104 -11.257 19.957 1.00 56.97 94 SER A CA 1
ATOM 728 C C . SER A 1 94 ? -31.366 -11.982 19.506 1.00 56.97 94 SER A C 1
ATOM 730 O O . SER A 1 94 ? -32.141 -11.461 18.709 1.00 56.97 94 SER A O 1
ATOM 732 N N . ALA A 1 95 ? -31.472 -13.263 19.841 1.00 53.97 95 ALA A N 1
ATOM 733 C CA . ALA A 1 95 ? -32.288 -13.631 20.988 1.00 53.97 95 ALA A CA 1
ATOM 734 C C . ALA A 1 95 ? -33.648 -12.925 20.911 1.00 53.97 95 ALA A C 1
ATOM 736 O O . ALA A 1 95 ? -33.824 -11.881 21.524 1.00 53.97 95 ALA A O 1
ATOM 737 N N . HIS A 1 96 ? -34.539 -13.448 20.069 1.00 51.75 96 HIS A N 1
ATOM 738 C CA . HIS A 1 96 ? -35.984 -13.514 20.294 1.00 51.75 96 HIS A CA 1
ATOM 739 C C . HIS A 1 96 ? -36.649 -14.160 19.073 1.00 51.75 96 HIS A C 1
ATOM 741 O O . HIS A 1 96 ? -36.977 -13.483 18.099 1.00 51.75 96 HIS A O 1
ATOM 747 N N . ARG A 1 97 ? -36.826 -15.480 19.135 1.00 50.19 97 ARG A N 1
ATOM 748 C CA . ARG A 1 97 ? -38.075 -16.186 18.822 1.00 50.19 97 ARG A CA 1
ATOM 749 C C . ARG A 1 97 ? -37.977 -17.600 19.366 1.00 50.19 97 ARG A C 1
ATOM 751 O O . ARG A 1 97 ? -36.907 -18.212 19.164 1.00 50.19 97 ARG A O 1
#

Secondary structure (DSSP, 8-state):
-HHHHHHHHHHHHHHHHHHHHH--GGGTTTPPPPHHHHHHHHHHHHHHHHHHHHHHHHTTT---HHHHHHHHHHHHHHHHHHHHHHS----------

pLDDT: mean 86.08, std 11.42, range [50.19, 97.0]